Protein AF-A0A848BBX6-F1 (afdb_monomer_lite)

pLDDT: mean 94.25, std 3.75, range [76.75, 97.69]

Secondary structure (DSSP, 8-state):
-EES-S-GGGHHHHHHHHHHHH--EEE---TTEEEEEEETTEEEEEEE-SS-EEE-HHHHHHHHHHIIIII--

Structure (mmCIF, N/CA/C/O backbone):
data_AF-A0A848BBX6-F1
#
_entry.id   AF-A0A848BBX6-F1
#
loop_
_atom_site.group_PDB
_atom_site.id
_atom_site.type_symbol
_atom_site.label_atom_id
_atom_site.label_alt_id
_atom_site.label_comp_id
_atom_site.label_asym_id
_atom_site.label_entity_id
_atom_site.label_seq_id
_atom_site.pdbx_PDB_ins_code
_atom_site.Cartn_x
_atom_site.Cartn_y
_atom_site.Cartn_z
_atom_site.occupancy
_atom_site.B_iso_or_equiv
_atom_site.auth_seq_id
_atom_site.auth_comp_id
_atom_site.auth_asym_id
_atom_site.auth_atom_id
_atom_site.pdbx_PDB_model_num
ATOM 1 N N . MET A 1 1 ? -0.260 -11.918 11.755 1.00 78.69 1 MET A N 1
ATOM 2 C CA . MET A 1 1 ? -0.449 -10.509 11.348 1.00 78.69 1 MET A CA 1
AT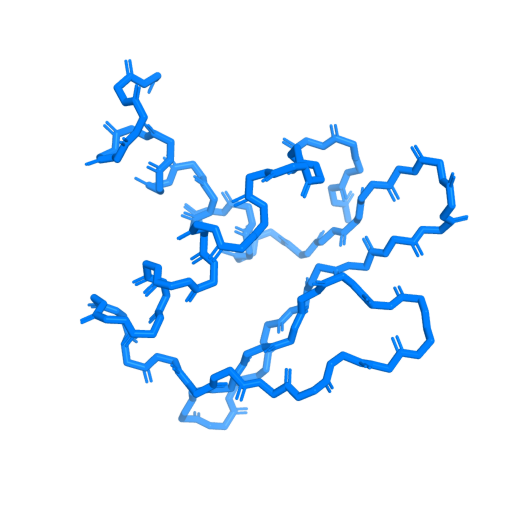OM 3 C C . MET A 1 1 ? 0.790 -9.754 11.780 1.00 78.69 1 MET A C 1
ATOM 5 O O . MET A 1 1 ? 1.211 -9.964 12.909 1.00 78.69 1 MET A O 1
ATOM 9 N N . TRP A 1 2 ? 1.396 -8.963 10.900 1.00 90.56 2 TRP A N 1
ATOM 10 C CA . TRP A 1 2 ? 2.538 -8.115 11.255 1.00 90.56 2 TRP A CA 1
ATOM 11 C C . TRP A 1 2 ? 2.030 -6.750 11.711 1.00 90.56 2 TRP A C 1
ATOM 13 O O . TRP A 1 2 ? 1.017 -6.289 11.182 1.00 90.56 2 TRP A O 1
ATOM 23 N N . ILE A 1 3 ? 2.681 -6.143 12.705 1.00 92.50 3 ILE A N 1
ATOM 24 C CA . ILE A 1 3 ? 2.204 -4.929 13.382 1.00 92.50 3 ILE A CA 1
ATOM 25 C C . ILE A 1 3 ? 3.361 -3.933 13.500 1.00 92.50 3 ILE A C 1
ATOM 27 O O . ILE A 1 3 ? 4.434 -4.303 13.962 1.00 92.50 3 ILE A O 1
ATOM 31 N N . GLY A 1 4 ? 3.134 -2.683 13.091 1.00 88.31 4 GLY A N 1
ATOM 32 C CA . GLY A 1 4 ? 4.047 -1.555 13.296 1.00 88.31 4 GLY A CA 1
ATOM 33 C C . GLY A 1 4 ? 5.301 -1.538 12.420 1.00 88.31 4 GLY A C 1
ATOM 34 O O . GLY A 1 4 ? 6.177 -0.721 12.668 1.00 88.31 4 GLY A O 1
ATOM 35 N N . LEU A 1 5 ? 5.403 -2.420 11.420 1.00 90.38 5 LEU A N 1
ATOM 36 C CA . LEU A 1 5 ? 6.591 -2.525 10.561 1.00 90.38 5 LEU A CA 1
ATOM 37 C C . LEU A 1 5 ? 6.527 -1.651 9.305 1.00 90.38 5 LEU A C 1
ATOM 39 O O . LEU A 1 5 ? 7.562 -1.278 8.770 1.00 90.38 5 LEU A O 1
ATOM 43 N N . ILE A 1 6 ? 5.322 -1.327 8.831 1.00 93.88 6 ILE A N 1
ATOM 44 C CA . ILE A 1 6 ? 5.148 -0.422 7.693 1.00 93.88 6 ILE A CA 1
ATOM 45 C C . ILE A 1 6 ? 5.090 1.002 8.231 1.00 93.88 6 ILE A C 1
ATOM 47 O O . ILE A 1 6 ? 4.184 1.340 8.998 1.00 93.88 6 ILE A O 1
ATOM 51 N N . GLU A 1 7 ? 6.034 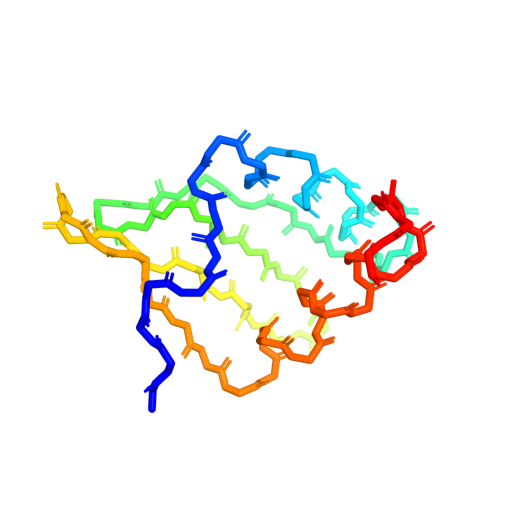1.837 7.816 1.00 94.50 7 GLU A N 1
ATOM 52 C CA . GLU A 1 7 ? 6.062 3.249 8.183 1.00 94.50 7 GLU A CA 1
ATOM 53 C C . GLU A 1 7 ? 4.948 4.012 7.457 1.00 94.50 7 GLU A C 1
ATOM 55 O O . GLU A 1 7 ? 4.928 4.093 6.227 1.00 94.50 7 GLU A O 1
ATOM 60 N N . LEU A 1 8 ? 4.028 4.606 8.224 1.00 93.75 8 LEU A N 1
ATOM 61 C CA . LEU A 1 8 ? 2.872 5.337 7.691 1.00 93.75 8 LEU A CA 1
ATOM 62 C C . LEU A 1 8 ? 3.246 6.411 6.641 1.00 93.75 8 LEU A C 1
ATOM 64 O O . LEU A 1 8 ? 2.594 6.445 5.597 1.00 93.75 8 LEU A O 1
ATOM 68 N N . PRO A 1 9 ? 4.300 7.240 6.829 1.00 95.31 9 PRO A N 1
ATOM 69 C CA . PRO A 1 9 ? 4.663 8.283 5.860 1.00 95.31 9 PRO A CA 1
ATOM 70 C C . PRO A 1 9 ? 5.117 7.752 4.496 1.00 95.31 9 PRO A C 1
ATOM 72 O O . PRO A 1 9 ? 5.055 8.467 3.500 1.00 95.31 9 PRO A O 1
ATOM 75 N N . LEU A 1 10 ? 5.579 6.503 4.442 1.00 96.94 10 LEU A N 1
ATOM 76 C CA . LEU A 1 10 ? 6.111 5.875 3.235 1.00 96.94 10 LEU A CA 1
ATOM 77 C C . LEU A 1 10 ? 5.048 5.083 2.458 1.00 96.94 10 LEU A C 1
ATOM 79 O O . LEU A 1 10 ? 5.308 4.637 1.340 1.00 96.94 10 LEU A O 1
ATOM 83 N N . ILE A 1 11 ? 3.833 4.947 3.001 1.00 95.81 11 ILE A N 1
ATOM 84 C CA . ILE A 1 11 ? 2.724 4.242 2.346 1.00 95.81 11 ILE A CA 1
ATOM 85 C C . ILE A 1 11 ? 2.386 4.808 0.955 1.00 95.81 11 ILE A C 1
ATOM 87 O O . ILE A 1 11 ? 2.204 3.997 0.046 1.00 95.81 11 ILE A O 1
ATOM 91 N N . PRO A 1 12 ? 2.346 6.137 0.716 1.00 96.12 12 PRO A N 1
ATOM 92 C CA . PRO A 1 12 ? 2.096 6.665 -0.627 1.00 96.12 12 PRO A CA 1
ATOM 93 C C . PRO A 1 12 ? 3.159 6.238 -1.649 1.00 96.12 12 PRO A C 1
ATOM 95 O O . PRO A 1 12 ? 2.821 5.839 -2.762 1.00 96.12 12 PRO A O 1
ATOM 98 N N . ALA A 1 13 ? 4.440 6.258 -1.262 1.00 96.88 13 ALA A N 1
ATOM 99 C CA . ALA A 1 13 ? 5.540 5.828 -2.125 1.00 96.88 13 ALA A CA 1
ATOM 100 C C . ALA A 1 13 ? 5.482 4.318 -2.403 1.00 96.88 13 ALA A C 1
ATOM 102 O O . ALA A 1 13 ? 5.657 3.884 -3.542 1.00 96.88 13 ALA A O 1
ATOM 103 N N . PHE A 1 14 ? 5.159 3.524 -1.382 1.00 97.25 14 PHE A N 1
ATOM 104 C CA . PHE A 1 14 ? 4.940 2.090 -1.529 1.00 97.25 14 PHE A CA 1
ATOM 105 C C . PHE A 1 14 ? 3.752 1.777 -2.450 1.00 97.25 14 PHE A C 1
ATOM 107 O O . PHE A 1 14 ? 3.863 0.929 -3.334 1.00 97.25 14 PHE A O 1
ATOM 114 N N . GLY A 1 15 ? 2.639 2.502 -2.310 1.00 97.19 15 GLY A N 1
ATOM 115 C CA . GLY A 1 15 ? 1.483 2.401 -3.201 1.00 97.19 15 GLY A CA 1
ATOM 116 C C . GLY A 1 15 ? 1.836 2.733 -4.653 1.00 97.19 15 GLY A C 1
ATOM 117 O O . GLY A 1 15 ? 1.508 1.968 -5.562 1.00 97.19 15 GLY A O 1
ATOM 118 N N . ALA A 1 16 ? 2.572 3.822 -4.880 1.00 96.44 16 ALA A N 1
ATOM 119 C CA . ALA A 1 16 ? 3.052 4.187 -6.212 1.00 96.44 16 ALA A CA 1
ATOM 120 C C . ALA A 1 16 ? 3.962 3.101 -6.809 1.00 96.44 16 ALA A C 1
ATOM 122 O O . ALA A 1 16 ? 3.809 2.732 -7.973 1.00 96.44 16 ALA A O 1
ATOM 123 N N . TRP A 1 17 ? 4.865 2.528 -6.011 1.00 96.50 17 TRP A N 1
ATOM 124 C CA . TRP A 1 17 ? 5.723 1.422 -6.437 1.00 96.50 17 TRP A CA 1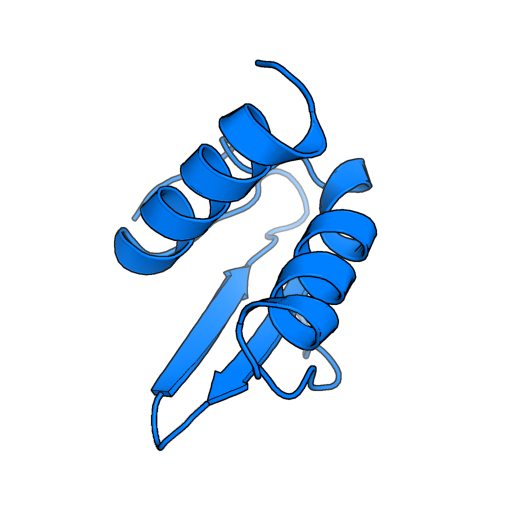
ATOM 125 C C . TRP A 1 17 ? 4.920 0.164 -6.808 1.00 96.50 17 TRP A C 1
ATOM 127 O O . TRP A 1 17 ? 5.177 -0.444 -7.850 1.00 96.50 17 TRP A O 1
ATOM 137 N N . LEU A 1 18 ? 3.901 -0.195 -6.020 1.00 96.31 18 LEU A N 1
ATOM 138 C CA . LEU A 1 18 ? 2.998 -1.308 -6.328 1.00 96.31 18 LEU A CA 1
ATOM 139 C C . LEU A 1 18 ? 2.273 -1.101 -7.665 1.00 96.31 18 LEU A C 1
ATOM 141 O O . LEU A 1 18 ? 2.185 -2.034 -8.467 1.00 96.31 18 LEU A O 1
ATOM 145 N N . SER A 1 19 ? 1.793 0.118 -7.918 1.00 95.94 19 SER A N 1
ATOM 146 C CA . SER A 1 19 ? 1.101 0.463 -9.161 1.00 95.94 19 SER A CA 1
ATOM 147 C C . SER A 1 19 ? 2.038 0.452 -10.366 1.00 95.94 19 SER A C 1
ATOM 149 O O . SER A 1 19 ? 1.760 -0.213 -11.360 1.00 95.94 19 SER A O 1
ATOM 151 N N . CYS A 1 20 ? 3.168 1.154 -10.280 1.00 93.75 20 CYS A N 1
ATOM 152 C CA . CYS A 1 20 ? 4.062 1.358 -11.417 1.00 93.75 20 CYS A CA 1
ATOM 153 C C . CYS A 1 20 ? 4.889 0.116 -11.774 1.00 93.75 20 CYS A C 1
ATOM 155 O O . CYS A 1 20 ? 5.160 -0.116 -12.949 1.00 93.75 20 CYS A O 1
ATOM 157 N N . ARG A 1 21 ? 5.321 -0.675 -10.782 1.00 89.06 21 ARG A N 1
ATOM 158 C CA . ARG A 1 21 ? 6.234 -1.817 -10.993 1.00 89.06 21 ARG A CA 1
ATOM 159 C C . ARG A 1 21 ? 5.574 -3.181 -10.868 1.00 89.06 21 ARG A C 1
ATOM 161 O O . ARG A 1 21 ? 6.064 -4.141 -11.455 1.00 89.06 21 ARG A O 1
ATOM 168 N N . HIS A 1 22 ? 4.487 -3.282 -10.109 1.00 89.31 22 HIS A N 1
ATOM 169 C CA . HIS A 1 22 ? 3.859 -4.566 -9.799 1.00 89.31 22 HIS A CA 1
ATOM 170 C C . HIS A 1 22 ? 2.421 -4.685 -10.307 1.00 89.31 22 HIS A C 1
ATOM 172 O O . HIS A 1 22 ? 1.773 -5.688 -10.005 1.00 89.31 22 HIS A O 1
ATOM 178 N N 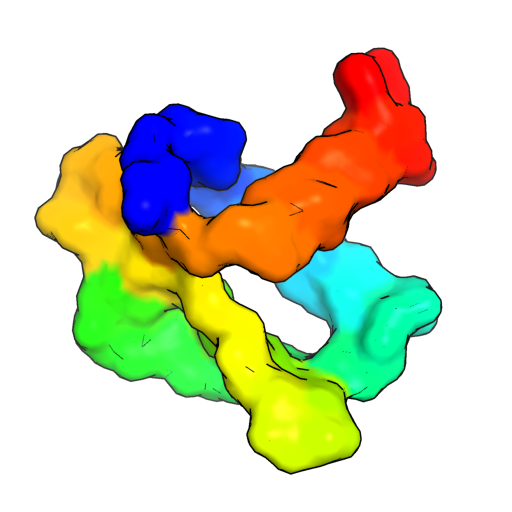. GLY A 1 23 ? 1.941 -3.723 -11.102 1.00 93.50 23 GLY A N 1
ATOM 179 C CA . GLY A 1 23 ? 0.652 -3.801 -11.794 1.00 93.50 23 GLY A CA 1
ATOM 180 C C . GLY A 1 23 ? -0.554 -3.863 -10.860 1.00 93.50 23 GLY A C 1
ATOM 181 O O . GLY A 1 23 ? -1.594 -4.392 -11.243 1.00 93.50 23 GLY A O 1
ATOM 182 N N . TYR A 1 24 ? -0.414 -3.388 -9.623 1.00 96.88 24 TYR A N 1
ATOM 183 C CA . TYR A 1 24 ? -1.548 -3.271 -8.717 1.00 96.88 24 TYR A CA 1
ATOM 184 C C . TYR A 1 24 ? -2.378 -2.034 -9.051 1.00 96.88 24 TYR A C 1
ATOM 186 O O . TYR A 1 24 ? -1.848 -0.957 -9.299 1.00 96.88 24 TYR A O 1
ATOM 194 N N . LEU A 1 25 ? -3.693 -2.170 -8.980 1.00 97.31 25 LEU A N 1
ATOM 195 C CA . LEU A 1 25 ? -4.626 -1.058 -9.053 1.00 97.31 25 LEU A CA 1
ATOM 196 C C . LEU A 1 25 ? -4.863 -0.533 -7.640 1.00 97.31 25 LEU A C 1
ATOM 198 O O . LEU A 1 25 ? -5.404 -1.250 -6.796 1.00 97.31 25 LEU A O 1
ATOM 202 N N . LEU A 1 26 ? -4.435 0.701 -7.372 1.00 97.19 26 LEU A N 1
ATOM 203 C CA . LEU A 1 26 ? -4.718 1.361 -6.099 1.00 97.19 26 LEU A CA 1
ATOM 204 C C . LEU A 1 26 ? -6.216 1.639 -5.980 1.00 97.19 26 LEU A C 1
ATOM 206 O O . LEU A 1 26 ? -6.853 2.091 -6.931 1.00 97.19 26 LEU A O 1
ATOM 210 N N . GLN A 1 27 ? -6.769 1.364 -4.805 1.00 95.75 27 GLN A N 1
ATOM 211 C CA . GLN A 1 27 ? -8.165 1.632 -4.480 1.00 95.75 27 GLN A CA 1
ATOM 212 C C . GLN A 1 27 ? -8.238 2.711 -3.401 1.00 95.75 27 GLN A C 1
ATOM 214 O O . GLN A 1 27 ? -7.280 2.910 -2.650 1.00 95.75 27 GLN A O 1
ATOM 219 N N . SER A 1 28 ? -9.377 3.403 -3.322 1.00 94.06 28 SER A N 1
ATOM 220 C CA . SER A 1 28 ? -9.649 4.304 -2.201 1.00 94.06 28 SER A CA 1
ATOM 221 C C . SER A 1 28 ? -9.676 3.481 -0.908 1.00 94.06 28 SER A C 1
ATOM 223 O O . SER A 1 28 ? -10.462 2.536 -0.849 1.00 94.06 28 SER A O 1
ATOM 225 N N . PRO A 1 29 ? -8.839 3.789 0.098 1.00 94.44 29 PRO A N 1
ATOM 226 C CA . PRO A 1 29 ? -8.897 3.106 1.385 1.00 94.44 29 PRO A CA 1
ATOM 227 C C . PRO A 1 29 ? -10.195 3.436 2.130 1.00 94.44 29 PRO A C 1
ATOM 229 O O . PRO A 1 29 ? -10.646 4.584 2.096 1.00 94.44 29 PRO A O 1
ATOM 232 N N . ASP A 1 30 ? -10.761 2.451 2.827 1.00 94.56 30 ASP A N 1
ATOM 233 C CA . ASP A 1 30 ? -11.881 2.655 3.749 1.00 94.56 30 ASP A CA 1
ATOM 234 C C . ASP A 1 30 ? -11.398 3.026 5.166 1.00 94.56 30 ASP A C 1
ATOM 236 O O . ASP A 1 30 ? -10.204 3.109 5.469 1.00 94.56 30 ASP A O 1
ATOM 240 N N . THR A 1 31 ? -12.345 3.252 6.083 1.00 92.94 31 THR A N 1
ATOM 241 C CA . THR A 1 31 ? -12.026 3.531 7.491 1.00 92.94 31 THR A CA 1
ATOM 242 C C . THR A 1 31 ? -11.204 2.392 8.102 1.00 92.94 31 THR A C 1
ATOM 244 O O . THR A 1 31 ? -11.617 1.234 8.090 1.00 92.94 31 THR A O 1
ATOM 247 N N . GLY A 1 32 ? -10.053 2.735 8.687 1.00 94.06 32 GLY A N 1
ATOM 248 C CA . GLY A 1 32 ? -9.121 1.765 9.271 1.00 94.06 32 GLY A CA 1
ATOM 249 C C . GLY A 1 32 ? -8.127 1.168 8.269 1.00 94.06 32 GLY A C 1
ATOM 250 O O . GLY A 1 32 ? -7.321 0.312 8.643 1.00 94.06 32 GLY A O 1
ATOM 251 N N . GLU A 1 33 ? -8.141 1.622 7.016 1.00 96.44 33 GLU A N 1
ATOM 252 C CA . GLU A 1 33 ? -7.197 1.229 5.976 1.00 96.44 33 GLU A CA 1
ATOM 253 C C . GLU A 1 33 ? -6.291 2.409 5.614 1.00 96.44 33 GLU A C 1
ATOM 255 O O . GLU A 1 33 ? -6.733 3.538 5.425 1.00 96.44 33 GLU A O 1
ATOM 260 N N . ALA A 1 34 ? -4.992 2.145 5.524 1.00 96.62 34 ALA A N 1
ATOM 261 C CA . ALA A 1 34 ? -4.003 3.104 5.047 1.00 96.62 34 ALA A CA 1
ATOM 262 C C . ALA A 1 34 ? -3.634 2.866 3.575 1.00 96.62 34 ALA A C 1
ATOM 264 O O . ALA A 1 34 ? -3.202 3.786 2.887 1.00 96.62 34 ALA A O 1
ATOM 265 N N . LEU A 1 35 ? -3.795 1.633 3.084 1.00 97.69 35 LEU A N 1
ATOM 266 C CA . LEU A 1 35 ? -3.566 1.272 1.688 1.00 97.69 35 LEU A CA 1
ATOM 267 C C . LEU A 1 35 ? -4.443 0.091 1.298 1.00 97.69 35 LEU A C 1
ATOM 269 O O . LEU A 1 35 ? -4.465 -0.919 2.005 1.00 97.69 35 LEU A O 1
ATOM 273 N N . VAL A 1 36 ? -5.050 0.181 0.118 1.00 97.69 36 VAL A N 1
ATOM 274 C CA . VAL A 1 36 ? -5.712 -0.937 -0.550 1.00 97.69 36 VAL A CA 1
ATOM 275 C C . VAL A 1 36 ? -5.240 -0.991 -1.990 1.00 97.69 36 VAL A C 1
ATOM 277 O O . VAL A 1 36 ? -5.222 0.023 -2.689 1.00 97.69 36 VAL A O 1
ATOM 280 N N . ALA A 1 37 ? -4.851 -2.179 -2.440 1.00 97.25 37 ALA A N 1
ATOM 281 C CA . ALA A 1 37 ? -4.497 -2.390 -3.831 1.00 97.25 37 ALA A CA 1
ATOM 282 C C . ALA A 1 37 ? -4.976 -3.757 -4.316 1.00 97.25 37 ALA A C 1
ATOM 284 O O . ALA A 1 37 ? -4.940 -4.741 -3.575 1.00 97.25 37 ALA A O 1
ATOM 285 N N . TYR A 1 38 ? -5.411 -3.821 -5.568 1.00 96.25 38 TYR A N 1
ATOM 286 C CA . TYR A 1 38 ? -5.981 -5.014 -6.178 1.00 96.25 38 TYR A CA 1
ATOM 287 C C . TYR A 1 38 ? -5.188 -5.442 -7.407 1.00 96.25 38 TYR A C 1
ATOM 289 O O . TYR A 1 38 ? -4.802 -4.616 -8.230 1.00 96.25 38 TYR A O 1
ATOM 297 N N . ARG A 1 39 ? -4.973 -6.747 -7.553 1.00 95.25 39 ARG A N 1
ATOM 298 C CA . ARG A 1 39 ? -4.390 -7.348 -8.748 1.00 95.25 39 ARG A CA 1
ATOM 299 C C . ARG A 1 39 ? -4.884 -8.779 -8.908 1.00 95.25 39 ARG A C 1
ATOM 301 O O . ARG A 1 39 ? -4.755 -9.566 -7.978 1.00 95.25 39 ARG A O 1
ATOM 308 N N . ASP A 1 40 ? -5.391 -9.126 -10.090 1.00 93.12 40 ASP A N 1
ATOM 309 C CA . ASP A 1 40 ? -5.674 -10.513 -10.496 1.00 93.12 40 ASP A CA 1
ATOM 310 C C . ASP A 1 40 ? -6.475 -11.328 -9.452 1.00 93.12 40 ASP A C 1
ATOM 312 O O . ASP A 1 40 ? -6.089 -12.429 -9.058 1.00 93.12 40 ASP A O 1
ATOM 316 N N . GLY A 1 41 ? -7.570 -10.768 -8.927 1.00 92.12 41 GLY A N 1
ATOM 317 C CA . GLY A 1 41 ? -8.405 -11.420 -7.906 1.00 92.12 41 GLY A CA 1
ATOM 318 C C . GLY A 1 41 ? -7.846 -11.355 -6.480 1.00 92.12 41 GLY A C 1
ATOM 319 O O . GLY A 1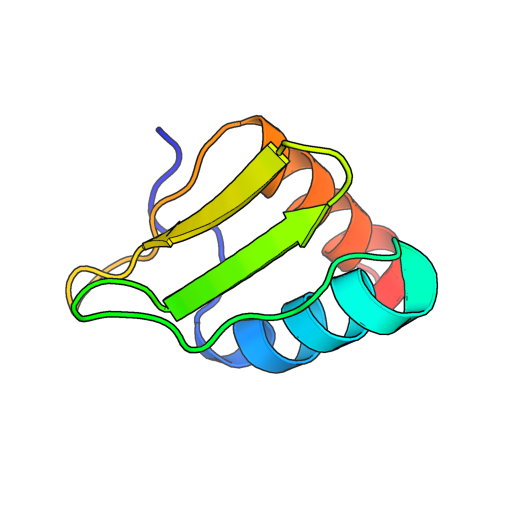 41 ? -8.458 -11.889 -5.557 1.00 92.12 41 GLY A O 1
ATOM 320 N N . ARG A 1 42 ? -6.694 -10.708 -6.270 1.00 92.12 42 ARG A N 1
ATOM 321 C CA . ARG A 1 42 ? -6.043 -10.562 -4.964 1.00 92.12 42 ARG A CA 1
ATOM 322 C C . ARG A 1 42 ? -6.066 -9.113 -4.509 1.00 92.12 42 ARG A C 1
ATOM 324 O O . ARG A 1 42 ? -5.542 -8.231 -5.184 1.00 92.12 42 ARG A O 1
ATOM 331 N N . THR A 1 43 ? -6.599 -8.888 -3.315 1.00 95.38 43 THR A N 1
ATOM 332 C CA . THR A 1 43 ? -6.521 -7.595 -2.631 1.00 95.38 43 THR A CA 1
ATOM 333 C C . THR A 1 43 ? -5.448 -7.654 -1.554 1.00 95.38 43 THR A C 1
ATOM 335 O O . THR A 1 43 ? -5.450 -8.549 -0.707 1.00 95.38 43 THR A O 1
ATOM 338 N N . ILE A 1 44 ? -4.547 -6.679 -1.562 1.00 95.44 44 ILE A N 1
ATOM 339 C CA . ILE A 1 44 ? -3.624 -6.418 -0.464 1.00 95.44 44 ILE A CA 1
ATOM 340 C C . ILE A 1 44 ? -4.079 -5.193 0.316 1.00 95.44 44 ILE A C 1
ATOM 342 O O . ILE A 1 44 ? -4.637 -4.253 -0.250 1.00 95.44 44 ILE A O 1
ATOM 346 N N . ARG A 1 45 ? -3.851 -5.225 1.630 1.00 96.94 45 ARG A N 1
ATOM 347 C CA . ARG A 1 45 ? -4.280 -4.173 2.551 1.00 96.94 45 ARG A CA 1
ATOM 348 C C . ARG A 1 45 ? -3.193 -3.872 3.572 1.00 96.94 45 ARG A C 1
ATOM 350 O O . ARG A 1 45 ? -2.592 -4.797 4.130 1.00 96.94 45 ARG A O 1
ATOM 357 N N . VAL A 1 46 ? -2.991 -2.588 3.838 1.00 97.44 46 VAL A N 1
ATOM 358 C CA . VAL A 1 46 ? -2.315 -2.091 5.038 1.00 97.44 46 VAL A CA 1
ATOM 359 C C . VAL A 1 46 ? -3.386 -1.422 5.883 1.00 97.44 46 VAL A C 1
ATOM 361 O O . VAL A 1 46 ? -3.983 -0.439 5.458 1.00 97.44 46 VAL A O 1
ATOM 364 N N . LEU A 1 47 ? -3.650 -1.976 7.059 1.00 97.56 47 LEU A N 1
ATOM 365 C CA . LEU A 1 47 ? -4.590 -1.424 8.029 1.00 97.56 47 LEU A CA 1
ATOM 366 C C . LEU A 1 47 ? -3.873 -0.417 8.928 1.00 97.56 47 LEU A C 1
ATOM 368 O O . LEU A 1 47 ? -2.669 -0.550 9.154 1.00 97.56 47 LEU A O 1
ATOM 372 N N . TYR A 1 48 ? -4.610 0.535 9.488 1.00 96.25 48 TYR A N 1
ATOM 373 C CA . TYR A 1 48 ? -4.114 1.469 10.492 1.00 96.25 48 TYR A CA 1
ATOM 374 C C . TYR A 1 48 ? -5.180 1.714 11.557 1.00 96.25 48 TYR A C 1
ATOM 376 O O . TYR A 1 48 ? -6.295 2.127 11.256 1.00 96.25 48 TYR A O 1
ATOM 384 N N . ASP A 1 49 ? -4.830 1.446 12.813 1.00 91.88 49 ASP A N 1
ATOM 385 C CA . ASP A 1 49 ? -5.741 1.552 13.961 1.00 91.88 49 ASP A CA 1
ATOM 386 C C . ASP A 1 49 ? -5.630 2.892 14.713 1.00 91.88 49 ASP A C 1
ATOM 388 O O . ASP A 1 49 ? -6.114 3.016 15.835 1.00 91.88 49 ASP A O 1
ATOM 392 N N . GLY A 1 50 ? -4.961 3.890 14.124 1.00 92.12 50 GLY A N 1
ATOM 393 C CA . GLY A 1 50 ? -4.649 5.163 14.784 1.00 92.12 50 GLY A CA 1
ATOM 394 C C . GLY A 1 50 ? -3.343 5.148 15.586 1.00 92.12 50 GLY A C 1
ATOM 395 O O . GLY A 1 50 ? -2.866 6.202 15.999 1.00 92.12 50 GLY A O 1
ATOM 396 N N . LYS A 1 51 ? -2.718 3.980 15.777 1.00 93.12 51 LYS A N 1
ATOM 397 C CA . LYS A 1 51 ? -1.441 3.841 16.491 1.00 93.12 51 LYS A CA 1
ATOM 398 C C . LYS A 1 51 ? -0.396 3.071 15.694 1.00 93.12 51 LYS A C 1
ATOM 400 O O . LYS A 1 51 ? 0.778 3.428 15.709 1.00 93.12 51 LYS A O 1
ATOM 405 N N . SER A 1 52 ? -0.785 1.998 15.019 1.00 94.56 52 SER A N 1
ATOM 406 C CA . SER A 1 52 ? 0.132 1.082 14.347 1.00 94.56 52 SER A CA 1
ATOM 407 C C . SER A 1 52 ? -0.452 0.556 13.045 1.00 94.56 52 SER A C 1
ATOM 409 O O . SER A 1 52 ? -1.651 0.302 12.921 1.00 94.56 52 SER A O 1
ATOM 411 N N . THR A 1 53 ? 0.421 0.362 12.059 1.00 96.81 53 THR A N 1
ATOM 412 C CA . THR A 1 53 ? 0.054 -0.302 10.810 1.00 96.81 53 THR A CA 1
ATOM 413 C C . THR A 1 53 ? -0.061 -1.806 11.026 1.00 96.81 53 THR A C 1
ATOM 415 O O . THR A 1 53 ? 0.648 -2.380 11.855 1.00 96.81 53 THR A O 1
ATOM 418 N N . ARG A 1 54 ? -0.954 -2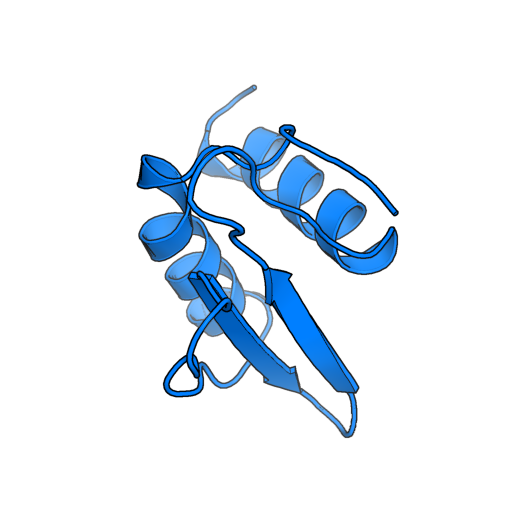.477 10.297 1.00 96.81 54 ARG A N 1
ATOM 419 C CA . ARG A 1 54 ? -1.080 -3.938 10.338 1.00 96.81 54 ARG A CA 1
ATOM 420 C C . ARG A 1 54 ? -1.235 -4.503 8.940 1.00 96.81 54 ARG A C 1
ATOM 422 O O . ARG A 1 54 ? -1.965 -3.946 8.125 1.00 96.81 54 ARG A O 1
ATOM 429 N N . CYS A 1 55 ? -0.588 -5.625 8.655 1.00 96.25 55 CYS A N 1
ATOM 430 C CA . CYS A 1 55 ? -0.716 -6.252 7.344 1.00 96.25 55 CYS A CA 1
ATOM 431 C C . CYS A 1 55 ? -0.473 -7.769 7.360 1.00 96.25 55 CYS A C 1
ATOM 433 O O . CYS A 1 55 ? -0.064 -8.376 8.363 1.00 96.25 55 CYS A O 1
ATOM 435 N N . SER A 1 56 ? -0.777 -8.403 6.225 1.00 95.56 56 SER A N 1
ATOM 436 C CA . SER A 1 56 ? -0.526 -9.826 6.009 1.00 95.56 56 SER A CA 1
ATOM 437 C C . SER A 1 56 ? 0.952 -10.094 5.703 1.00 95.56 56 SER A C 1
ATOM 439 O O . SER A 1 56 ? 1.723 -9.196 5.370 1.00 95.56 56 SER A O 1
ATOM 441 N N . ARG A 1 57 ? 1.363 -11.364 5.774 1.00 94.81 57 ARG A N 1
ATOM 442 C CA . ARG A 1 57 ? 2.739 -11.765 5.437 1.00 94.81 57 ARG A CA 1
ATOM 443 C C . ARG A 1 57 ? 3.110 -11.454 3.983 1.00 94.81 57 ARG A C 1
ATOM 445 O O . ARG A 1 57 ? 4.250 -11.091 3.728 1.00 94.81 57 ARG A O 1
ATOM 452 N N . GLY A 1 58 ? 2.163 -11.575 3.050 1.00 94.12 58 GLY A N 1
ATOM 453 C CA . GLY A 1 58 ? 2.403 -11.248 1.641 1.00 94.12 58 GLY A CA 1
ATOM 454 C C . GLY A 1 58 ? 2.695 -9.761 1.437 1.00 94.12 58 GLY A C 1
ATOM 455 O O . GLY A 1 58 ? 3.605 -9.412 0.692 1.00 94.12 58 GLY A O 1
ATOM 456 N N . VAL A 1 59 ? 1.988 -8.893 2.166 1.00 96.00 59 VAL A N 1
ATOM 457 C CA . VAL A 1 59 ? 2.245 -7.446 2.135 1.00 96.00 59 VAL A CA 1
ATOM 458 C C . VAL A 1 59 ? 3.606 -7.117 2.737 1.00 96.00 59 VAL A C 1
ATOM 460 O O . VAL A 1 59 ? 4.331 -6.326 2.149 1.00 96.00 59 VAL A O 1
ATOM 463 N N . MET A 1 60 ? 4.006 -7.777 3.830 1.00 96.62 60 MET A N 1
ATOM 464 C CA . MET A 1 60 ? 5.352 -7.584 4.386 1.00 96.62 60 MET A CA 1
ATOM 465 C C . MET A 1 60 ? 6.475 -8.002 3.434 1.00 96.62 60 MET A C 1
ATOM 467 O O . MET A 1 60 ? 7.509 -7.347 3.398 1.00 96.62 60 MET A O 1
ATOM 471 N N . ALA A 1 61 ? 6.292 -9.063 2.645 1.00 95.56 61 ALA A N 1
ATOM 472 C CA . ALA A 1 61 ? 7.294 -9.452 1.652 1.00 95.56 61 ALA A CA 1
ATOM 473 C C . ALA A 1 61 ? 7.458 -8.375 0.563 1.00 95.56 61 ALA A C 1
ATOM 475 O O . ALA A 1 61 ? 8.578 -8.040 0.175 1.00 95.56 61 ALA A O 1
ATOM 476 N N . LEU A 1 62 ? 6.344 -7.794 0.106 1.00 95.81 62 LEU A N 1
ATOM 477 C CA . LEU A 1 62 ? 6.356 -6.674 -0.837 1.00 95.81 62 LEU A CA 1
ATOM 478 C C . LEU A 1 62 ? 6.980 -5.424 -0.214 1.00 95.81 62 LEU A C 1
ATOM 480 O O . LEU A 1 62 ? 7.770 -4.757 -0.872 1.00 95.81 62 LEU A O 1
ATOM 484 N N . TRP A 1 63 ? 6.669 -5.144 1.052 1.00 97.00 63 TRP A N 1
ATOM 485 C CA . TRP A 1 63 ? 7.253 -4.038 1.802 1.00 97.00 63 TRP A CA 1
ATOM 486 C C . TRP A 1 63 ? 8.776 -4.144 1.876 1.00 97.00 63 TRP A C 1
ATOM 488 O O . TRP A 1 63 ? 9.461 -3.228 1.444 1.00 97.00 63 TRP A O 1
ATOM 498 N N . HIS A 1 64 ? 9.318 -5.282 2.310 1.00 95.75 64 HIS A N 1
ATOM 499 C CA . HIS A 1 64 ? 10.771 -5.468 2.346 1.00 95.75 64 HIS A CA 1
ATOM 500 C C . HIS A 1 64 ? 11.413 -5.383 0.959 1.00 95.75 64 HIS A C 1
ATOM 502 O O . HIS A 1 64 ? 12.496 -4.829 0.809 1.00 95.75 64 HIS A O 1
ATOM 508 N N . THR A 1 65 ? 10.731 -5.870 -0.082 1.00 95.88 65 THR A N 1
ATOM 509 C CA . THR A 1 65 ? 11.210 -5.697 -1.462 1.00 95.88 65 THR A CA 1
ATOM 510 C C . THR A 1 65 ? 11.289 -4.209 -1.825 1.00 95.88 65 THR A C 1
ATOM 512 O O . THR A 1 65 ? 12.275 -3.757 -2.401 1.00 95.88 65 THR A O 1
ATOM 515 N N . PHE A 1 66 ? 10.278 -3.423 -1.461 1.00 96.31 66 PHE A N 1
ATOM 516 C CA . PHE A 1 66 ? 10.295 -1.976 -1.642 1.00 96.31 66 PHE A CA 1
ATOM 517 C C . PHE A 1 66 ? 11.429 -1.307 -0.848 1.00 96.31 66 PHE A C 1
ATOM 519 O O . PHE A 1 66 ? 12.147 -0.480 -1.406 1.00 96.31 66 PHE A O 1
ATOM 526 N N . GLU A 1 67 ? 11.652 -1.694 0.408 1.00 95.38 67 GLU A N 1
ATOM 527 C CA . GLU A 1 67 ? 12.743 -1.153 1.225 1.00 95.38 67 GLU A CA 1
ATOM 528 C C . GLU A 1 67 ? 14.114 -1.383 0.577 1.00 95.38 67 GLU A C 1
ATOM 530 O O . GLU A 1 67 ? 14.854 -0.421 0.352 1.00 95.38 67 GLU A O 1
ATOM 535 N N . CYS A 1 68 ? 14.415 -2.617 0.171 1.00 94.56 68 CYS A N 1
ATOM 536 C CA . CYS A 1 68 ? 15.712 -2.942 -0.416 1.00 94.56 68 CYS A CA 1
ATOM 537 C C . CYS A 1 68 ? 15.937 -2.257 -1.772 1.00 94.56 68 CYS A C 1
ATOM 539 O O . CYS A 1 68 ? 17.028 -1.762 -2.047 1.00 94.56 68 CYS A O 1
ATOM 541 N N . PHE A 1 69 ? 14.915 -2.204 -2.633 1.00 91.75 69 PHE A N 1
ATOM 542 C CA . PHE A 1 69 ? 15.076 -1.745 -4.020 1.00 91.75 69 PHE A CA 1
ATOM 543 C C . PHE A 1 69 ? 14.676 -0.287 -4.271 1.00 91.75 69 PHE A C 1
ATOM 545 O O . PHE A 1 69 ? 14.893 0.216 -5.378 1.00 91.75 69 PHE A O 1
ATOM 552 N N . CYS A 1 70 ? 14.049 0.394 -3.310 1.00 91.69 70 CYS A N 1
ATOM 553 C CA . CYS A 1 70 ? 13.630 1.793 -3.457 1.00 91.69 70 CYS A CA 1
ATOM 554 C C . CYS A 1 70 ? 14.114 2.705 -2.333 1.00 91.69 70 CYS A C 1
ATOM 556 O O . CYS A 1 70 ? 14.260 3.898 -2.583 1.00 91.69 70 CYS A O 1
ATOM 558 N N . LEU A 1 71 ? 14.393 2.175 -1.138 1.00 90.81 71 LEU A N 1
ATOM 559 C CA . LEU A 1 71 ? 14.930 2.965 -0.024 1.00 90.81 71 LEU A CA 1
ATOM 560 C C . LEU A 1 71 ? 16.411 2.676 0.256 1.00 90.81 71 LEU A C 1
ATOM 562 O O . LEU A 1 71 ? 17.053 3.474 0.933 1.00 90.81 71 LEU A O 1
ATOM 566 N N . GLY A 1 72 ? 16.953 1.569 -0.265 1.00 84.69 72 GLY A N 1
ATOM 567 C CA . GLY A 1 72 ? 18.337 1.153 -0.018 1.00 84.69 72 GLY A CA 1
ATOM 568 C C . GLY A 1 72 ? 18.579 0.707 1.425 1.00 84.69 72 GLY A C 1
ATOM 569 O O . GLY A 1 72 ? 19.656 0.954 1.963 1.00 84.69 72 GLY A O 1
ATOM 570 N N . ARG A 1 73 ? 17.557 0.116 2.053 1.00 76.75 73 ARG A N 1
ATOM 571 C CA . ARG A 1 73 ? 17.592 -0.412 3.421 1.00 76.75 73 ARG A CA 1
ATOM 572 C C . ARG A 1 73 ? 17.814 -1.920 3.452 1.00 76.75 73 ARG A C 1
ATOM 574 O O . ARG A 1 73 ? 17.336 -2.610 2.520 1.00 76.75 73 ARG A O 1
#

Sequence (73 aa):
MWIGLIELPLIPAFGAWLSCRHGYLLQSPDTGEALVAYRDGRTIRVLYDGKSTRCSRGVMALWHTFECFCLGR

Radius of gyration: 11.27 Å; chains: 1; bounding box: 30×20×28 Å

Foldseek 3Di:
DDKAPDDLVCLVVLQVCCVPPVVWDWDDDDPQWSTWTDDDNDIFTWGHPPPMTDGDPVVVVSVVVCCCPPVVD

Organism: NCBI:txid416586